Protein AF-A0A3D3UPP5-F1 (afdb_monomer)

Nearest PDB structures (foldseek):
  7tlf-assembly2_E  TM=2.888E-01  e=1.8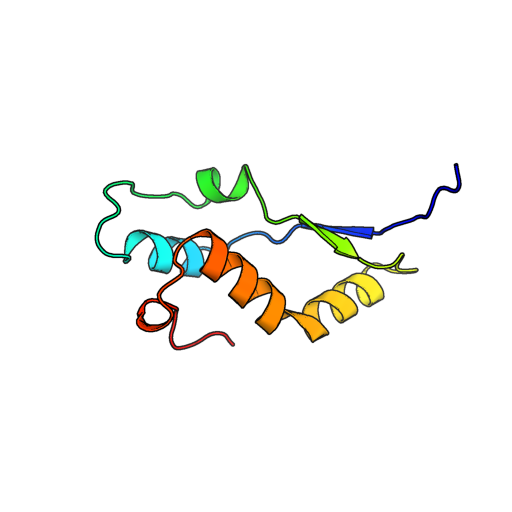68E+00  Proteomonas sulcata
  7t8s-assembly4_N  TM=2.750E-01  e=2.793E+00  Cryptomonas pyrenoidifera
  7tja-assembly1_R  TM=2.839E-01  e=4.177E+00  Proteomonas sulcata

Mean predicted aligned error: 3.86 Å

Radius of gyration: 15.11 Å; Cα contacts (8 Å, |Δi|>4): 65; chains: 1; bounding box: 39×28×41 Å

Foldseek 3Di:
DDDADWDKDWDQDDPVVLVLLVPDPPDPDNDDSVNSRVDTDIDTHHDDPDPVRVVVVCVVCVVVSVVVVVCVRPVPCVSDDPDRD

Secondary structure (DSSP, 8-state):
-----EEEEE----HHHHHHHTTSTT------HHHHTTS--EEEEEP-SSHHHHHHHHHTTHHHHHHHHHHHH---GGGS-S---

Solvent-accessible surface area (backbone atoms only — not comparable to full-atom values): 5550 Å² total; per-residue (Å²): 138,88,86,78,79,60,34,81,47,73,51,74,80,52,67,73,54,41,57,52,59,61,64,47,83,97,59,94,63,83,71,47,69,67,66,56,56,74,70,51,60,68,44,80,42,74,63,49,98,41,71,65,55,45,49,51,58,45,63,79,38,44,66,62,54,49,52,53,55,48,47,75,77,48,78,61,67,89,76,50,74,90,76,89,128

Structure (mmCIF, N/CA/C/O backbone):
data_AF-A0A3D3UPP5-F1
#
_entry.id   AF-A0A3D3UPP5-F1
#
loop_
_atom_site.group_PDB
_atom_site.id
_atom_site.type_symbol
_atom_site.label_atom_id
_atom_site.label_alt_id
_atom_site.label_comp_id
_atom_site.label_asym_id
_atom_site.label_entity_id
_atom_site.label_seq_id
_atom_site.pdbx_PDB_ins_code
_atom_site.Cartn_x
_atom_site.Cartn_y
_atom_site.Cartn_z
_atom_site.occupancy
_atom_site.B_iso_or_equiv
_atom_site.auth_seq_id
_atom_site.auth_comp_id
_atom_site.auth_asym_id
_atom_site.auth_atom_id
_atom_site.pdbx_PDB_model_num
ATOM 1 N N . MET A 1 1 ? -26.089 16.232 9.326 1.00 71.75 1 MET A N 1
ATOM 2 C CA . MET A 1 1 ? -24.864 15.537 8.878 1.00 71.75 1 MET A CA 1
ATOM 3 C C . MET A 1 1 ? -24.212 14.936 10.114 1.00 71.75 1 MET A C 1
ATOM 5 O O . MET A 1 1 ? -23.987 15.688 11.052 1.00 71.75 1 MET A O 1
ATOM 9 N N . GLN A 1 2 ? -24.022 13.616 10.176 1.00 85.56 2 GLN A N 1
ATOM 10 C CA . GLN A 1 2 ? -23.315 12.966 11.289 1.00 85.56 2 GLN A CA 1
ATOM 11 C C . GLN A 1 2 ? -21.836 12.838 10.919 1.00 85.56 2 GLN A C 1
ATOM 13 O O . GLN A 1 2 ? -21.520 12.326 9.847 1.00 85.56 2 GLN A O 1
ATOM 18 N N . SER A 1 3 ? -20.945 13.343 11.771 1.00 90.12 3 SER A N 1
ATOM 19 C CA . SER A 1 3 ? -19.502 13.142 11.643 1.00 90.12 3 SER A CA 1
ATOM 20 C C . SER A 1 3 ? -19.094 11.846 12.336 1.00 90.12 3 SER A C 1
ATOM 22 O O . SER A 1 3 ? -19.720 11.419 13.306 1.00 90.12 3 SER A O 1
ATOM 24 N N . ILE A 1 4 ? -18.029 11.222 11.840 1.00 93.38 4 ILE A N 1
ATOM 25 C CA . ILE A 1 4 ? -17.414 10.071 12.490 1.00 93.38 4 ILE A CA 1
ATOM 26 C C . ILE A 1 4 ? -15.898 10.237 12.489 1.00 93.38 4 ILE A C 1
ATOM 28 O O . ILE A 1 4 ? -15.314 10.628 11.4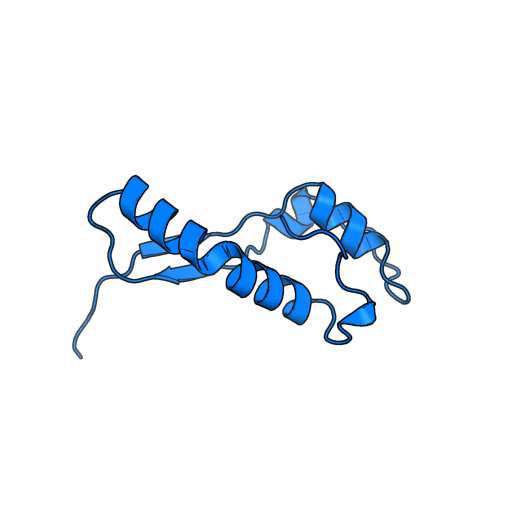77 1.00 93.38 4 ILE A O 1
ATOM 32 N N . ASN A 1 5 ? -15.268 9.935 13.619 1.00 94.00 5 ASN A N 1
ATOM 33 C CA . ASN A 1 5 ? -13.820 9.979 13.738 1.00 94.00 5 ASN A CA 1
ATOM 34 C C . ASN A 1 5 ? -13.180 8.795 13.000 1.00 94.00 5 ASN A C 1
ATOM 36 O O . ASN A 1 5 ? -13.728 7.686 12.924 1.00 94.00 5 ASN A O 1
ATOM 40 N N . ARG A 1 6 ? -12.008 9.046 12.418 1.00 96.31 6 ARG A N 1
ATOM 41 C CA . ARG A 1 6 ? -11.187 8.065 11.704 1.00 96.31 6 ARG A CA 1
ATOM 42 C C . ARG A 1 6 ? -9.726 8.323 12.014 1.00 96.31 6 ARG A C 1
ATOM 44 O O . ARG A 1 6 ? -9.320 9.469 12.188 1.00 96.31 6 ARG A O 1
ATOM 51 N N . THR A 1 7 ? -8.935 7.262 12.017 1.00 96.44 7 THR A N 1
ATOM 52 C CA . THR A 1 7 ? -7.480 7.383 12.061 1.00 96.44 7 THR A CA 1
ATOM 53 C C . THR A 1 7 ? -6.951 7.371 10.629 1.00 96.44 7 THR A C 1
ATOM 55 O O . THR A 1 7 ? -7.327 6.512 9.833 1.00 96.44 7 THR A O 1
ATOM 58 N N . ALA A 1 8 ? -6.092 8.330 10.284 1.00 95.31 8 ALA A N 1
ATOM 59 C CA . ALA A 1 8 ? -5.396 8.341 9.001 1.00 95.31 8 ALA A CA 1
ATOM 60 C C . ALA A 1 8 ? -4.119 7.494 9.096 1.00 95.31 8 ALA A C 1
ATOM 62 O O . ALA A 1 8 ? -3.264 7.737 9.951 1.00 95.31 8 ALA A O 1
ATOM 63 N N . ALA A 1 9 ? -3.990 6.505 8.217 1.00 95.62 9 ALA A N 1
ATOM 64 C CA . ALA A 1 9 ? -2.804 5.676 8.076 1.00 95.62 9 ALA A CA 1
ATOM 65 C C . ALA A 1 9 ? -2.112 6.005 6.753 1.00 95.62 9 ALA A C 1
ATOM 67 O O . ALA A 1 9 ? -2.691 5.808 5.689 1.00 95.62 9 ALA A O 1
ATOM 68 N N . ILE A 1 10 ? -0.879 6.501 6.842 1.00 95.25 10 ILE A N 1
ATOM 69 C CA . ILE A 1 10 ? -0.060 6.885 5.689 1.00 95.25 10 ILE A CA 1
ATOM 70 C C . ILE A 1 10 ? 0.964 5.780 5.445 1.00 95.25 10 ILE A C 1
ATOM 72 O O . ILE A 1 10 ? 1.798 5.505 6.317 1.00 95.25 10 ILE A O 1
ATOM 76 N N . ILE A 1 11 ? 0.899 5.159 4.274 1.00 95.00 11 ILE A N 1
ATOM 77 C CA . ILE A 1 11 ? 1.800 4.091 3.854 1.00 95.00 11 ILE A CA 1
ATOM 78 C C . ILE A 1 11 ? 2.956 4.725 3.097 1.00 95.00 11 ILE A C 1
ATOM 80 O O . ILE A 1 11 ? 2.757 5.321 2.050 1.00 95.00 11 ILE A O 1
ATOM 84 N N . ARG A 1 12 ? 4.164 4.624 3.655 1.00 94.44 12 ARG A N 1
ATOM 85 C CA . ARG A 1 12 ? 5.363 5.179 3.022 1.00 94.44 12 ARG A CA 1
ATOM 86 C C . ARG A 1 12 ? 6.117 4.093 2.267 1.00 94.44 12 ARG A C 1
ATOM 88 O O . ARG A 1 12 ? 6.399 3.054 2.883 1.00 94.44 12 ARG A O 1
ATOM 95 N N . PRO A 1 13 ? 6.488 4.327 0.999 1.00 94.31 13 PRO A N 1
ATOM 96 C CA . PRO A 1 13 ? 7.321 3.396 0.267 1.00 94.31 13 PRO A CA 1
ATOM 97 C C . PRO A 1 13 ? 8.699 3.297 0.926 1.00 94.31 13 PRO A C 1
ATOM 99 O O . PRO A 1 13 ? 9.148 4.164 1.680 1.00 94.31 13 PRO A O 1
ATOM 102 N N . ARG A 1 14 ? 9.382 2.190 0.653 1.00 94.31 14 ARG A N 1
ATOM 103 C CA . ARG A 1 14 ? 10.786 1.986 1.017 1.00 94.31 14 ARG A CA 1
ATOM 104 C C . ARG A 1 14 ? 11.583 1.703 -0.242 1.00 94.31 14 ARG A C 1
ATOM 106 O O . ARG A 1 14 ? 11.015 1.340 -1.265 1.00 94.31 14 ARG A O 1
ATOM 113 N N . GLN A 1 15 ? 12.904 1.783 -0.140 1.00 94.88 15 GLN A N 1
ATOM 114 C CA . GLN A 1 15 ? 13.801 1.599 -1.278 1.00 94.88 15 GLN A CA 1
ATOM 115 C C . GLN A 1 15 ? 13.532 0.343 -2.144 1.00 94.88 15 GLN A C 1
ATOM 117 O O . GLN A 1 15 ? 13.599 0.469 -3.364 1.00 94.88 15 GLN A O 1
ATOM 122 N N . PRO A 1 16 ? 13.164 -0.837 -1.594 1.00 94.12 16 PRO A N 1
ATOM 123 C CA . PRO A 1 16 ? 12.821 -1.997 -2.423 1.00 94.12 16 PRO A CA 1
ATOM 124 C C . PRO A 1 16 ? 11.641 -1.766 -3.374 1.00 94.12 16 PRO A C 1
ATOM 126 O O . PRO A 1 16 ? 11.620 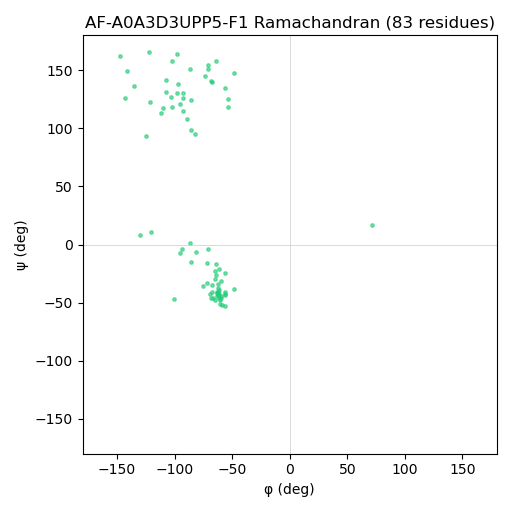-2.335 -4.459 1.00 94.12 16 PRO A O 1
ATOM 129 N N . PHE A 1 17 ? 10.680 -0.925 -2.985 1.00 93.88 17 PHE A N 1
ATOM 130 C CA . PHE A 1 17 ? 9.547 -0.565 -3.833 1.00 93.88 17 PHE A CA 1
ATOM 131 C C . PHE A 1 17 ? 9.991 0.291 -5.022 1.00 93.88 17 PHE A C 1
ATOM 133 O O . PHE A 1 17 ? 9.601 0.009 -6.145 1.00 93.88 17 PHE A O 1
ATOM 140 N N . VAL A 1 18 ? 10.882 1.261 -4.788 1.00 94.50 18 VAL A N 1
ATOM 141 C CA . VAL A 1 18 ? 11.478 2.095 -5.847 1.00 94.50 18 VAL A CA 1
ATOM 142 C C . VAL A 1 18 ? 12.241 1.230 -6.850 1.00 94.50 18 VAL A C 1
ATOM 144 O O . VAL A 1 18 ? 12.071 1.374 -8.053 1.00 94.50 18 VAL A O 1
ATOM 147 N N . TYR A 1 19 ? 13.055 0.288 -6.361 1.00 94.38 19 TYR A N 1
ATOM 148 C CA . TYR A 1 19 ? 13.796 -0.623 -7.238 1.00 94.38 19 TYR A CA 1
ATOM 149 C C . TYR A 1 19 ? 12.884 -1.503 -8.084 1.00 94.38 19 TYR A C 1
ATO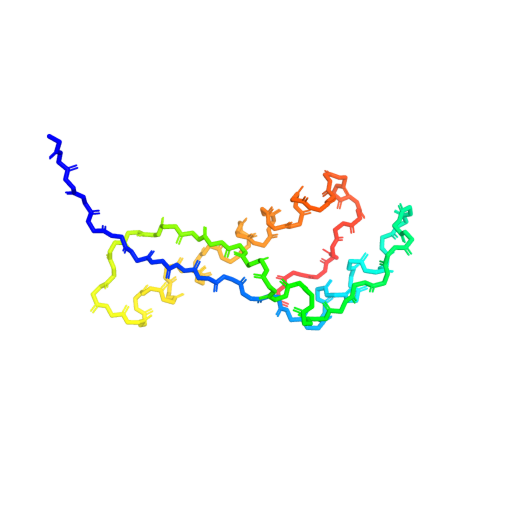M 151 O O . TYR A 1 19 ? 13.209 -1.788 -9.231 1.00 94.38 19 TYR A O 1
ATOM 159 N N . TRP A 1 20 ? 11.766 -1.950 -7.515 1.00 93.81 20 TRP A N 1
ATOM 160 C CA . TRP A 1 20 ? 10.770 -2.690 -8.272 1.00 93.81 20 TRP A CA 1
ATOM 161 C C . TRP A 1 20 ? 10.101 -1.805 -9.328 1.00 93.81 20 TRP A C 1
ATOM 163 O O . TRP A 1 20 ? 10.005 -2.228 -10.478 1.00 93.81 20 TRP A O 1
ATOM 173 N N . LEU A 1 21 ? 9.697 -0.586 -8.969 1.00 93.94 21 LEU A N 1
ATOM 174 C CA . LEU A 1 21 ? 9.012 0.327 -9.879 1.00 93.94 21 LEU A CA 1
ATOM 175 C C . LEU A 1 21 ? 9.887 0.660 -11.098 1.00 93.94 21 LEU A C 1
ATOM 177 O O . LEU A 1 21 ? 9.466 0.433 -12.225 1.00 93.94 21 LEU A O 1
ATOM 181 N N . ASN A 1 22 ? 11.155 1.019 -10.872 1.00 93.81 22 ASN A N 1
ATOM 182 C CA . ASN A 1 22 ? 12.125 1.306 -11.942 1.00 93.81 22 ASN A CA 1
ATOM 183 C C . ASN A 1 22 ? 12.570 0.051 -12.724 1.00 93.81 22 ASN A C 1
ATOM 185 O O . ASN A 1 22 ? 13.370 0.146 -13.650 1.00 93.81 22 ASN A O 1
ATOM 189 N N . SER A 1 23 ? 12.124 -1.147 -12.329 1.00 92.62 23 SER A N 1
ATOM 190 C CA . SER A 1 23 ? 12.367 -2.390 -13.077 1.00 92.62 23 SER A CA 1
ATOM 191 C C . SER A 1 23 ? 11.220 -2.767 -14.016 1.00 92.62 23 SER A C 1
ATOM 193 O O . SER A 1 23 ? 11.346 -3.741 -14.765 1.00 92.62 23 SER A O 1
ATOM 195 N N . LEU A 1 24 ? 10.095 -2.042 -13.959 1.00 92.31 24 LEU A N 1
ATOM 196 C CA . LEU A 1 24 ? 8.964 -2.275 -14.847 1.00 92.31 24 LEU A CA 1
ATOM 197 C C . LEU A 1 24 ? 9.342 -1.908 -16.292 1.00 92.31 24 LEU A C 1
ATOM 199 O O . LEU A 1 24 ? 10.039 -0.924 -16.524 1.00 92.31 24 LEU A O 1
ATOM 203 N N . PRO A 1 25 ? 8.911 -2.703 -17.283 1.00 82.81 25 PRO A N 1
ATOM 204 C CA . PRO A 1 25 ? 9.080 -2.352 -18.685 1.00 82.81 25 PRO A CA 1
ATOM 205 C C . PRO A 1 25 ? 8.149 -1.185 -19.028 1.00 82.81 25 PRO A C 1
ATOM 207 O O . PRO A 1 25 ? 7.055 -1.084 -18.475 1.00 82.81 25 PRO A O 1
ATOM 210 N N . ASP A 1 26 ? 8.547 -0.372 -19.998 1.00 73.69 26 ASP A N 1
ATOM 211 C CA . ASP A 1 26 ? 7.740 0.724 -20.551 1.00 73.69 26 ASP A CA 1
ATOM 212 C C . ASP A 1 26 ? 7.550 1.941 -19.625 1.00 73.69 26 ASP A C 1
ATOM 214 O O . ASP A 1 26 ? 6.694 2.784 -19.904 1.00 73.69 26 ASP A O 1
ATOM 218 N N . ASP A 1 27 ? 8.371 2.072 -18.579 1.00 78.81 27 ASP A N 1
ATOM 219 C CA . ASP A 1 27 ? 8.511 3.320 -17.830 1.00 78.81 27 ASP A CA 1
ATOM 220 C C . ASP A 1 27 ? 9.905 3.923 -18.043 1.00 78.81 27 ASP A C 1
ATOM 222 O O . ASP A 1 27 ? 10.918 3.346 -17.648 1.00 78.81 27 ASP A O 1
ATOM 226 N N . ASP A 1 28 ? 9.951 5.078 -18.709 1.00 80.44 28 ASP A N 1
ATOM 227 C CA . ASP A 1 28 ? 11.190 5.824 -18.964 1.00 80.44 28 ASP A CA 1
ATOM 228 C C . ASP A 1 28 ? 11.548 6.766 -17.794 1.00 80.44 28 ASP A C 1
ATOM 230 O O . ASP A 1 28 ? 12.529 7.513 -17.876 1.00 80.44 28 ASP A O 1
ATOM 234 N N . HIS A 1 29 ? 10.755 6.776 -16.713 1.00 89.88 29 HIS A N 1
ATOM 235 C CA . HIS A 1 29 ? 11.001 7.605 -15.537 1.00 89.88 29 HIS A CA 1
ATOM 236 C C . HIS A 1 29 ? 11.758 6.841 -14.443 1.00 89.88 29 HIS A C 1
ATOM 238 O O . HIS A 1 29 ? 11.282 5.855 -13.883 1.00 89.88 29 HIS A O 1
ATOM 244 N N . ASP A 1 30 ? 12.926 7.359 -14.066 1.00 92.38 30 ASP A N 1
ATOM 245 C CA . ASP A 1 30 ? 13.681 6.873 -12.911 1.00 92.38 30 ASP A CA 1
ATOM 246 C C . ASP A 1 30 ? 13.135 7.494 -11.616 1.00 92.38 30 ASP A C 1
ATOM 248 O O . ASP A 1 30 ? 13.543 8.585 -11.211 1.00 92.38 30 ASP A O 1
ATOM 252 N N . TYR A 1 31 ? 12.238 6.786 -10.925 1.00 94.44 31 TYR A N 1
ATOM 253 C CA . TYR A 1 31 ? 11.685 7.270 -9.661 1.00 94.44 31 TYR A CA 1
ATOM 254 C C . TYR A 1 31 ? 12.732 7.296 -8.551 1.00 94.44 31 TYR A C 1
ATOM 256 O O . TYR A 1 31 ? 13.520 6.360 -8.365 1.00 94.44 31 TYR A O 1
ATOM 264 N N . THR A 1 32 ? 12.675 8.342 -7.731 1.00 96.12 32 THR A N 1
ATOM 265 C CA . THR A 1 32 ? 13.405 8.415 -6.461 1.00 96.12 32 THR A CA 1
ATOM 266 C C . THR A 1 32 ? 12.492 8.136 -5.267 1.00 96.12 32 THR A C 1
ATOM 268 O O . THR A 1 32 ? 11.275 8.315 -5.312 1.00 96.12 32 THR A O 1
ATOM 271 N N . LEU A 1 33 ? 13.081 7.725 -4.138 1.00 96.00 33 LEU A N 1
ATOM 272 C CA . LEU A 1 33 ? 12.318 7.545 -2.898 1.00 96.00 33 LEU A CA 1
ATOM 273 C C . LEU A 1 33 ? 11.690 8.860 -2.413 1.00 96.00 33 LEU A C 1
ATOM 275 O O . LEU A 1 33 ? 10.613 8.836 -1.821 1.00 96.00 33 LEU A O 1
ATOM 279 N N . GLU A 1 34 ? 12.368 9.987 -2.637 1.00 95.88 34 GLU A N 1
ATOM 280 C CA . GLU A 1 34 ? 11.871 11.311 -2.264 1.00 95.88 34 GLU A CA 1
ATOM 281 C C . GLU A 1 34 ? 10.617 11.663 -3.066 1.00 95.88 34 GLU A C 1
ATOM 283 O O . GLU A 1 34 ? 9.603 12.000 -2.458 1.00 95.88 34 GLU A O 1
ATOM 288 N N . GLU A 1 35 ? 10.650 11.475 -4.389 1.00 95.00 35 GLU A N 1
ATOM 289 C CA . GLU A 1 35 ? 9.496 11.674 -5.274 1.00 95.00 35 GLU A CA 1
ATOM 290 C C . GLU A 1 35 ? 8.296 10.830 -4.841 1.00 95.00 35 GLU A C 1
ATOM 292 O O . GLU A 1 35 ? 7.229 11.384 -4.574 1.00 95.00 35 GLU A O 1
ATOM 297 N N . LEU A 1 36 ? 8.468 9.513 -4.673 1.00 93.38 36 LEU A N 1
ATOM 298 C CA . LEU A 1 36 ? 7.369 8.632 -4.255 1.00 93.38 36 LEU A CA 1
ATOM 299 C C . LEU A 1 36 ? 6.860 8.935 -2.838 1.00 93.38 36 LEU A C 1
ATOM 301 O O . LEU A 1 36 ? 5.731 8.605 -2.494 1.00 93.38 36 LEU A O 1
ATOM 305 N N . SER A 1 37 ? 7.677 9.566 -1.992 1.00 92.44 37 SER A N 1
ATOM 306 C CA . SER A 1 37 ? 7.264 9.954 -0.641 1.00 92.44 37 SER A CA 1
ATOM 307 C C . SER A 1 37 ? 6.454 11.253 -0.606 1.00 92.44 37 SER A C 1
ATOM 309 O O . SER A 1 37 ? 5.960 11.606 0.469 1.00 92.44 37 SER A O 1
ATOM 311 N N . THR A 1 38 ? 6.314 11.972 -1.726 1.00 93.56 38 THR A N 1
ATOM 312 C CA . THR A 1 38 ? 5.504 13.202 -1.794 1.00 93.56 38 THR A CA 1
ATOM 313 C C . THR A 1 38 ? 4.004 12.917 -1.813 1.00 93.56 38 THR A C 1
ATOM 315 O O . THR A 1 38 ? 3.250 13.644 -1.164 1.00 93.56 38 THR A O 1
ATOM 318 N N . ASP A 1 39 ? 3.585 11.828 -2.460 1.00 90.88 39 ASP A N 1
ATOM 319 C CA . ASP A 1 39 ? 2.191 11.392 -2.545 1.00 90.88 39 ASP A CA 1
ATOM 320 C C . ASP A 1 39 ? 2.061 9.948 -2.053 1.00 90.88 39 ASP A C 1
ATOM 322 O O . ASP A 1 39 ? 2.300 8.983 -2.772 1.00 90.88 39 ASP A O 1
ATOM 326 N N . ASN A 1 40 ? 1.748 9.809 -0.765 1.00 93.31 40 ASN A N 1
ATOM 327 C CA . ASN A 1 4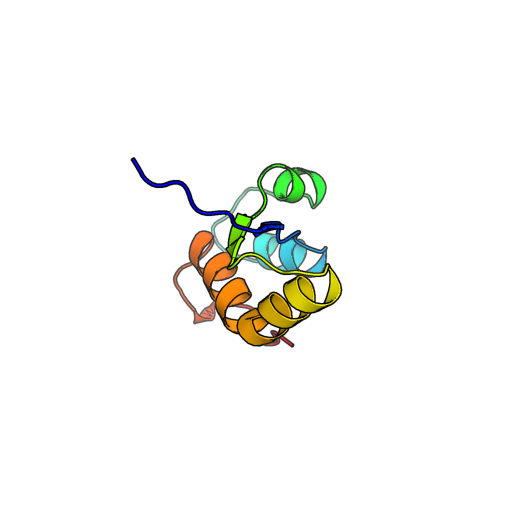0 ? 1.672 8.507 -0.117 1.00 93.31 40 ASN A CA 1
ATOM 328 C C . ASN A 1 40 ? 0.233 8.007 -0.070 1.00 93.31 40 ASN A C 1
ATOM 330 O O . ASN A 1 40 ? -0.676 8.720 0.378 1.00 93.31 40 ASN A O 1
ATOM 334 N N . LEU A 1 41 ? 0.067 6.717 -0.347 1.00 93.25 41 LEU A N 1
ATOM 335 C CA . LEU A 1 41 ? -1.189 6.016 -0.143 1.00 93.25 41 LEU A CA 1
ATOM 336 C C . LEU A 1 41 ? -1.686 6.195 1.298 1.00 93.25 41 LEU A C 1
ATOM 338 O O . LEU A 1 41 ? -1.034 5.812 2.276 1.00 93.25 41 LEU A O 1
ATOM 342 N N . THR A 1 42 ? -2.863 6.808 1.423 1.00 94.88 42 THR A N 1
ATOM 343 C CA . THR A 1 42 ? -3.460 7.174 2.708 1.00 94.88 42 THR A CA 1
ATOM 344 C C . THR A 1 42 ? -4.822 6.514 2.876 1.00 94.88 42 THR A C 1
ATOM 346 O O . THR A 1 42 ? -5.739 6.737 2.089 1.00 94.88 42 THR A O 1
ATOM 349 N N . PHE A 1 43 ? -4.982 5.744 3.953 1.00 94.19 43 PHE A N 1
ATOM 350 C CA . PHE A 1 43 ? -6.243 5.103 4.318 1.00 94.19 43 PHE A CA 1
ATOM 351 C C . PHE A 1 43 ? -6.892 5.768 5.521 1.00 94.19 43 PHE A C 1
ATOM 353 O O . PHE A 1 43 ? -6.230 6.083 6.511 1.00 94.19 43 PHE A O 1
ATOM 360 N N . LEU A 1 44 ? -8.219 5.878 5.479 1.00 95.44 44 LEU A N 1
ATOM 361 C CA . LEU A 1 44 ? -9.025 6.125 6.667 1.00 95.44 44 LEU A CA 1
ATOM 362 C C . LEU A 1 44 ? -9.414 4.783 7.282 1.00 95.44 44 LEU A C 1
ATOM 364 O O . LEU A 1 44 ? -10.252 4.057 6.747 1.00 95.44 44 LEU A O 1
ATOM 368 N N . ILE A 1 45 ? -8.807 4.459 8.417 1.00 95.38 45 ILE A N 1
ATOM 369 C CA . ILE A 1 45 ? -9.130 3.261 9.193 1.00 95.38 45 ILE A CA 1
ATOM 370 C C . ILE A 1 45 ? -10.093 3.622 10.336 1.00 95.38 45 ILE A C 1
ATOM 372 O O . ILE A 1 45 ? -10.255 4.811 10.650 1.00 95.38 45 ILE A O 1
ATOM 376 N N . PRO A 1 46 ? -10.768 2.632 10.956 1.00 95.69 46 PRO A N 1
ATOM 377 C CA . PRO A 1 46 ? -11.544 2.874 12.167 1.00 95.69 46 PRO A CA 1
ATOM 378 C C . PRO A 1 46 ? -10.729 3.657 13.196 1.00 95.69 46 PRO A C 1
ATOM 380 O O . PRO A 1 46 ? -9.507 3.522 13.252 1.00 95.69 46 PRO A O 1
ATOM 383 N N . GLU A 1 47 ? -11.413 4.488 13.978 1.00 95.94 47 GLU A N 1
ATOM 384 C CA . GLU A 1 47 ? -10.783 5.188 15.094 1.00 95.94 47 GLU A CA 1
ATOM 385 C C . GLU A 1 47 ? -10.083 4.168 15.997 1.00 95.94 47 GLU A C 1
ATOM 387 O O . GLU A 1 47 ? -10.676 3.166 16.401 1.00 95.94 47 GLU A O 1
ATOM 392 N N . ALA A 1 48 ? -8.793 4.390 16.224 1.00 93.81 48 ALA A N 1
ATOM 393 C CA . ALA A 1 48 ? -7.974 3.561 17.085 1.00 93.81 48 ALA A CA 1
ATOM 394 C C . ALA A 1 48 ? -7.668 4.315 18.379 1.00 93.81 48 ALA A C 1
ATOM 396 O O . ALA A 1 48 ? -7.188 5.447 18.339 1.00 93.81 48 ALA A O 1
ATOM 397 N N . ASP A 1 49 ? -7.870 3.649 19.513 1.00 91.81 49 ASP A N 1
ATOM 398 C CA . ASP A 1 49 ? -7.619 4.222 20.842 1.00 91.81 49 ASP A CA 1
ATOM 399 C C . ASP A 1 49 ? -6.119 4.387 21.152 1.00 91.81 49 ASP A C 1
ATOM 401 O O . ASP A 1 49 ? -5.737 5.102 22.078 1.00 91.81 49 ASP A O 1
ATOM 405 N N . SER A 1 50 ? -5.246 3.723 20.385 1.00 95.44 50 SER A N 1
ATOM 406 C CA . SER A 1 50 ? -3.791 3.797 20.533 1.00 95.44 50 SER A CA 1
ATOM 407 C C . SER A 1 50 ? -3.057 3.665 19.201 1.00 95.44 50 SER A C 1
ATOM 409 O O . SER A 1 50 ? -3.584 3.159 18.201 1.00 95.44 50 SER A O 1
ATOM 411 N N . ARG A 1 51 ? -1.787 4.090 19.191 1.00 93.19 51 ARG A N 1
ATOM 412 C CA . ARG A 1 51 ? -0.909 3.919 18.029 1.00 93.19 51 ARG A CA 1
ATOM 413 C C . ARG A 1 51 ? -0.693 2.440 17.725 1.00 93.19 51 ARG A C 1
ATOM 415 O O . ARG A 1 51 ? -0.704 2.058 16.560 1.00 93.19 51 ARG A O 1
ATOM 422 N N . GLU A 1 52 ? -0.520 1.618 18.749 1.00 95.62 52 GLU A N 1
ATOM 423 C CA . GLU A 1 52 ? -0.301 0.179 18.634 1.00 95.62 52 GLU A CA 1
ATOM 424 C C . GLU A 1 52 ? -1.518 -0.502 18.005 1.00 95.62 52 GLU A C 1
ATOM 426 O O . GLU A 1 52 ? -1.359 -1.269 17.058 1.00 95.62 52 GLU A O 1
ATOM 431 N N . GLY A 1 53 ? -2.733 -0.145 18.438 1.00 96.38 53 GLY A N 1
ATOM 432 C CA . GLY A 1 53 ? -3.971 -0.663 17.855 1.00 96.38 53 GLY A CA 1
ATOM 433 C C . GLY A 1 53 ? -4.129 -0.288 16.379 1.00 96.38 53 GLY A C 1
ATOM 434 O O . GLY A 1 53 ? -4.478 -1.138 15.555 1.00 96.38 53 GLY A O 1
ATOM 435 N N . ALA A 1 54 ? -3.795 0.957 16.017 1.00 95.50 54 ALA A N 1
ATOM 436 C CA . ALA A 1 54 ? -3.767 1.394 14.620 1.00 95.50 54 ALA A CA 1
ATOM 437 C C . ALA A 1 54 ? -2.744 0.594 13.794 1.00 95.50 54 ALA A C 1
ATOM 439 O O . ALA A 1 54 ? -3.054 0.116 12.701 1.00 95.50 54 ALA A O 1
ATOM 440 N N . MET A 1 55 ? -1.533 0.404 14.327 1.00 95.38 55 MET A N 1
ATOM 441 C CA . MET A 1 55 ? -0.477 -0.361 13.661 1.00 95.38 55 MET A CA 1
ATOM 442 C C . MET A 1 55 ? -0.869 -1.825 13.475 1.00 95.38 55 MET A C 1
ATOM 444 O O . MET A 1 55 ? -0.649 -2.379 12.400 1.00 95.38 55 MET A O 1
ATOM 448 N N . ASP A 1 56 ? -1.490 -2.451 14.469 1.00 96.19 56 ASP A N 1
ATOM 449 C CA . ASP A 1 56 ? -1.950 -3.836 14.376 1.00 96.19 56 ASP A CA 1
ATOM 450 C C . ASP A 1 56 ? -3.090 -4.000 13.369 1.00 96.19 56 ASP A C 1
ATOM 452 O O . ASP A 1 56 ? -3.137 -5.000 12.647 1.00 96.19 56 ASP A O 1
ATOM 456 N N . TYR A 1 57 ? -3.980 -3.009 13.253 1.00 95.88 57 TYR A N 1
ATOM 457 C CA . TYR A 1 57 ? -5.006 -2.992 12.212 1.00 95.88 57 TYR A CA 1
ATOM 458 C C . TYR A 1 57 ? -4.389 -3.006 10.806 1.00 95.88 57 TYR A C 1
ATOM 460 O O . TYR A 1 57 ? -4.851 -3.770 9.952 1.00 95.88 57 TYR A O 1
ATOM 468 N N . ILE A 1 58 ? -3.348 -2.194 10.583 1.00 95.94 58 ILE A N 1
ATOM 469 C CA . ILE A 1 58 ? -2.611 -2.128 9.313 1.00 95.94 58 ILE A CA 1
ATOM 470 C C . ILE A 1 58 ? -1.819 -3.412 9.070 1.00 95.94 58 ILE A C 1
ATOM 472 O O . ILE A 1 58 ? -1.930 -3.992 7.994 1.00 95.94 58 ILE A O 1
ATOM 476 N N . ARG A 1 59 ? -1.093 -3.927 10.070 1.00 94.19 59 ARG A N 1
ATOM 477 C CA . ARG A 1 59 ? -0.331 -5.185 9.960 1.00 94.19 59 ARG A CA 1
ATOM 478 C C . ARG A 1 59 ? -1.214 -6.357 9.555 1.00 94.19 59 ARG A C 1
ATOM 480 O O . ARG A 1 59 ? -0.833 -7.132 8.688 1.00 94.19 59 ARG A O 1
ATOM 487 N N . LYS A 1 60 ? -2.426 -6.466 10.102 1.00 95.88 60 LYS A N 1
ATOM 488 C CA . LYS A 1 60 ? -3.383 -7.518 9.709 1.00 95.88 60 LYS A CA 1
ATOM 489 C C . LYS A 1 60 ? -3.842 -7.418 8.247 1.00 95.88 60 LYS A C 1
ATOM 491 O O . LYS A 1 60 ? -4.394 -8.382 7.734 1.00 95.88 60 LYS A O 1
ATOM 496 N N . LYS A 1 61 ? -3.643 -6.270 7.591 1.00 95.06 61 LYS A N 1
ATOM 497 C CA . LYS A 1 61 ? -4.067 -5.983 6.210 1.00 95.06 61 LYS A CA 1
ATOM 498 C C . LYS A 1 61 ? -2.905 -5.634 5.278 1.00 95.06 61 LYS A C 1
ATOM 500 O O . LYS A 1 61 ? -3.162 -5.185 4.168 1.00 95.06 61 LYS A O 1
ATOM 505 N N . HIS A 1 62 ? -1.656 -5.828 5.706 1.00 93.00 62 HIS A N 1
ATOM 506 C CA . HIS A 1 62 ? -0.485 -5.379 4.948 1.00 93.00 62 HIS A CA 1
ATOM 507 C C . HIS A 1 62 ? -0.457 -5.940 3.522 1.00 93.00 62 HIS A C 1
ATOM 509 O O . HIS A 1 62 ? -0.230 -5.169 2.602 1.00 93.00 62 HIS A O 1
ATOM 51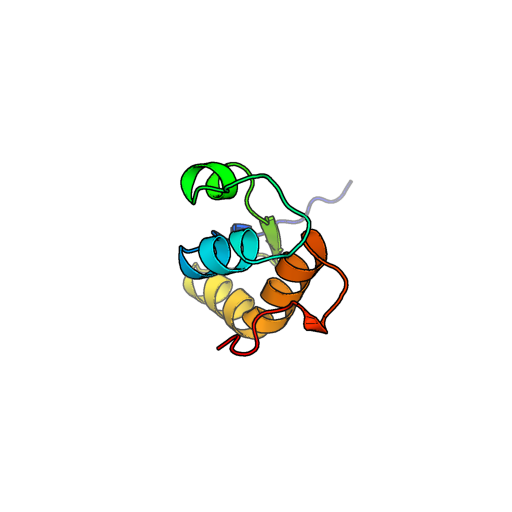5 N N . ASN A 1 63 ? -0.787 -7.223 3.333 1.00 93.06 63 ASN A N 1
ATOM 516 C CA . ASN A 1 63 ? -0.864 -7.840 2.005 1.00 93.06 63 ASN A CA 1
ATOM 517 C C . ASN A 1 63 ? -1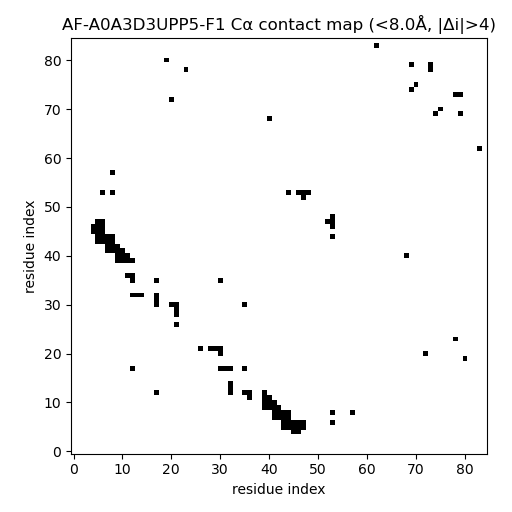.867 -7.127 1.094 1.00 93.06 63 ASN A C 1
ATOM 519 O O . ASN A 1 63 ? -1.499 -6.691 0.014 1.00 93.06 63 ASN A O 1
ATOM 523 N N . LEU A 1 64 ? -3.105 -6.932 1.561 1.00 93.25 64 LEU A N 1
ATOM 524 C CA . LEU A 1 64 ? -4.145 -6.253 0.781 1.00 93.25 64 LEU A CA 1
ATOM 525 C C . LEU A 1 64 ? -3.758 -4.805 0.449 1.00 93.25 64 LEU A C 1
ATOM 527 O O . LEU A 1 64 ? -3.962 -4.345 -0.667 1.00 93.25 64 LEU A O 1
ATOM 531 N N . ILE A 1 65 ? -3.196 -4.089 1.425 1.00 94.44 65 ILE A N 1
ATOM 532 C CA . ILE A 1 65 ? -2.727 -2.711 1.242 1.00 94.44 65 ILE A CA 1
ATOM 533 C C . ILE A 1 65 ? -1.607 -2.661 0.202 1.00 94.44 65 ILE A C 1
ATOM 535 O O . ILE A 1 65 ? -1.606 -1.781 -0.653 1.00 94.44 65 ILE A O 1
ATOM 539 N N . PHE A 1 66 ? -0.666 -3.602 0.271 1.00 94.19 66 PHE A N 1
ATOM 540 C CA . PHE A 1 66 ? 0.447 -3.667 -0.660 1.00 94.19 66 PHE A CA 1
ATOM 541 C C . PHE A 1 66 ? -0.020 -4.024 -2.072 1.00 94.19 66 PHE A C 1
ATOM 543 O O . PHE A 1 66 ? 0.415 -3.395 -3.024 1.00 94.19 66 PHE A O 1
ATOM 550 N N . GLU A 1 67 ? -0.960 -4.956 -2.220 1.00 94.12 67 GLU A N 1
ATOM 551 C CA . GLU A 1 67 ? -1.568 -5.275 -3.517 1.00 94.12 67 GLU A CA 1
ATOM 552 C C . GLU A 1 67 ? -2.312 -4.080 -4.124 1.00 94.12 67 GLU A C 1
ATOM 554 O O . GLU A 1 67 ? -2.208 -3.848 -5.325 1.00 94.12 67 GLU A O 1
ATOM 559 N N . TRP A 1 68 ? -3.021 -3.286 -3.314 1.00 93.81 68 TRP A N 1
ATOM 560 C CA . TRP A 1 68 ? -3.652 -2.051 -3.787 1.00 93.81 68 TRP A CA 1
ATOM 561 C C . TRP A 1 68 ? -2.641 -1.020 -4.277 1.00 93.81 68 TRP A C 1
ATOM 563 O O . TRP A 1 68 ? -2.873 -0.405 -5.314 1.00 93.81 68 TRP A O 1
ATOM 573 N N . GLU A 1 69 ? -1.523 -0.866 -3.568 1.00 94.25 69 GLU A N 1
ATOM 574 C CA . GLU A 1 69 ? -0.429 -0.008 -4.019 1.00 94.25 69 GLU A CA 1
ATOM 575 C C . GLU A 1 69 ? 0.123 -0.502 -5.363 1.00 94.25 69 GLU A C 1
ATOM 577 O O . GLU A 1 69 ? 0.155 0.256 -6.325 1.00 94.25 69 GLU A O 1
ATOM 582 N N . LEU A 1 70 ? 0.470 -1.791 -5.478 1.00 94.44 70 LEU A N 1
ATOM 583 C CA . LEU A 1 70 ? 0.983 -2.383 -6.722 1.00 94.44 70 LEU A CA 1
ATOM 584 C C . LEU A 1 70 ? 0.018 -2.190 -7.896 1.00 94.44 70 LEU A C 1
ATOM 586 O O . LEU A 1 70 ? 0.444 -1.835 -8.994 1.00 94.44 70 LEU A O 1
ATOM 590 N N . TRP A 1 71 ? -1.278 -2.395 -7.656 1.00 94.38 71 TRP A N 1
ATOM 591 C CA . TRP A 1 71 ? -2.321 -2.238 -8.665 1.00 94.38 71 TRP A CA 1
ATOM 592 C C . TRP A 1 71 ? -2.464 -0.792 -9.155 1.00 94.38 71 TRP A C 1
ATOM 594 O O . TRP A 1 71 ? -2.820 -0.582 -10.314 1.00 94.38 71 TRP A O 1
ATOM 604 N N . GLY A 1 72 ? -2.155 0.192 -8.304 1.00 91.94 72 GLY A N 1
ATOM 605 C CA . GLY A 1 72 ? -2.115 1.608 -8.675 1.00 91.94 72 GLY A CA 1
ATOM 606 C C . GLY A 1 72 ? -1.044 1.941 -9.718 1.00 91.94 72 GLY A C 1
ATOM 607 O O . GLY A 1 72 ? -1.235 2.874 -10.493 1.00 91.94 72 GLY A O 1
ATOM 608 N N . TRP A 1 73 ? 0.032 1.150 -9.780 1.00 92.31 73 TRP A N 1
ATOM 609 C CA . TRP A 1 73 ? 1.139 1.335 -10.724 1.00 92.31 73 TRP A CA 1
ATOM 610 C C . TRP A 1 73 ? 1.054 0.394 -11.929 1.00 92.31 73 TRP A C 1
ATOM 612 O O . TRP A 1 73 ? 1.187 0.827 -13.070 1.00 92.31 73 TRP A O 1
ATOM 622 N N . VAL A 1 74 ? 0.795 -0.900 -11.708 1.00 93.25 74 VAL A N 1
ATOM 623 C CA . VAL A 1 74 ? 0.686 -1.890 -12.787 1.00 93.25 74 VAL A CA 1
ATOM 624 C C . VAL A 1 74 ? -0.396 -2.921 -12.485 1.00 93.25 74 VAL A C 1
ATOM 626 O O . VAL A 1 74 ? -0.386 -3.600 -11.462 1.00 93.25 74 VAL A O 1
ATOM 629 N N . THR A 1 75 ? -1.333 -3.098 -13.414 1.00 93.19 75 THR A N 1
ATOM 630 C CA . THR A 1 75 ? -2.468 -4.025 -13.241 1.00 93.19 75 THR A CA 1
ATOM 631 C C . THR A 1 75 ? -2.144 -5.463 -13.644 1.00 93.19 75 THR A C 1
ATOM 633 O O . THR A 1 75 ? -2.874 -6.393 -13.307 1.00 93.19 75 THR A O 1
ATOM 636 N N 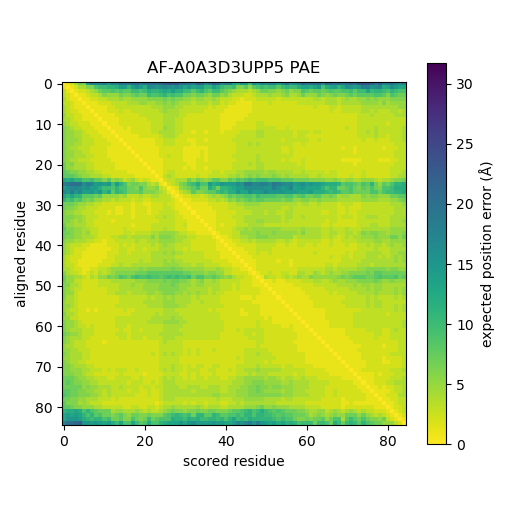. VAL A 1 76 ? -1.045 -5.673 -14.372 1.00 93.19 76 VAL A N 1
ATOM 637 C CA . VAL A 1 76 ? -0.631 -6.991 -14.856 1.00 93.19 76 VAL A CA 1
ATOM 638 C C . VAL A 1 76 ? 0.199 -7.699 -13.776 1.00 93.19 76 VAL A C 1
ATOM 640 O O . VAL A 1 76 ? 1.408 -7.500 -13.673 1.00 93.19 76 VAL A O 1
ATOM 643 N N . GLU A 1 77 ? -0.443 -8.586 -13.014 1.00 92.31 77 GLU A N 1
ATOM 644 C CA . GLU A 1 77 ? 0.121 -9.238 -11.815 1.00 92.31 77 GLU A CA 1
ATOM 645 C C . GLU A 1 77 ? 1.438 -10.000 -12.029 1.00 92.31 77 GLU A C 1
ATOM 647 O O . GLU A 1 77 ? 2.220 -10.160 -11.094 1.00 92.31 77 GLU A O 1
ATOM 652 N N . ARG A 1 78 ? 1.733 -10.458 -13.255 1.00 92.81 78 ARG A N 1
ATOM 653 C CA . ARG A 1 78 ? 3.007 -11.143 -13.558 1.00 92.81 78 ARG A CA 1
ATOM 654 C C . ARG A 1 78 ? 4.238 -10.257 -13.319 1.00 92.81 78 ARG A C 1
ATOM 656 O O . ARG A 1 78 ? 5.336 -10.787 -13.200 1.00 92.81 78 ARG A O 1
ATOM 663 N N . TRP A 1 79 ? 4.052 -8.935 -13.305 1.00 92.31 79 TRP A N 1
ATOM 664 C CA . TRP A 1 79 ? 5.105 -7.944 -13.067 1.00 92.31 79 TRP A CA 1
ATOM 665 C C . TRP A 1 79 ? 5.214 -7.532 -11.599 1.00 92.31 79 TRP A C 1
ATOM 667 O O . TRP A 1 79 ? 6.097 -6.757 -11.240 1.00 92.31 79 TRP A O 1
ATOM 677 N N . TRP A 1 80 ? 4.329 -8.025 -10.732 1.00 94.38 80 TRP A N 1
ATOM 678 C CA . TRP A 1 80 ? 4.392 -7.727 -9.306 1.00 94.38 80 TRP A CA 1
ATOM 679 C C . TRP A 1 80 ? 5.583 -8.440 -8.652 1.00 94.38 80 TRP A C 1
ATOM 681 O O . TRP A 1 80 ? 5.993 -9.508 -9.117 1.00 94.38 80 TRP A O 1
ATOM 691 N N . PRO A 1 81 ? 6.115 -7.920 -7.530 1.00 92.12 81 PRO A N 1
ATOM 692 C CA . PRO A 1 81 ? 7.195 -8.576 -6.805 1.00 92.12 81 PRO A CA 1
ATOM 693 C C . PRO A 1 81 ? 6.797 -10.002 -6.409 1.00 92.12 81 PRO A C 1
ATOM 695 O O . PRO A 1 81 ? 5.692 -10.223 -5.908 1.00 92.12 81 PRO A O 1
ATOM 698 N N . ALA A 1 82 ? 7.690 -10.974 -6.605 1.00 85.62 82 ALA A N 1
ATOM 699 C CA 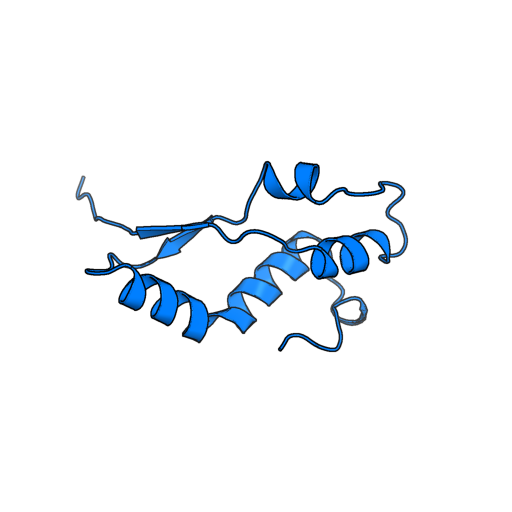. ALA A 1 82 ? 7.427 -12.366 -6.229 1.00 85.62 82 ALA A CA 1
ATOM 700 C C . ALA A 1 82 ? 7.450 -12.580 -4.705 1.00 85.62 82 ALA A C 1
ATOM 702 O O . ALA A 1 82 ? 6.700 -13.401 -4.188 1.00 85.62 82 ALA A O 1
ATOM 703 N N . LYS A 1 83 ? 8.298 -11.827 -3.991 1.00 84.31 83 LYS A N 1
ATOM 704 C CA . LYS A 1 83 ? 8.377 -11.823 -2.526 1.00 84.31 83 LYS A CA 1
ATOM 705 C C . LYS A 1 83 ? 7.691 -10.570 -1.984 1.00 84.31 83 LYS A C 1
ATOM 707 O O . LYS A 1 83 ? 8.021 -9.472 -2.432 1.00 84.31 83 LYS A O 1
ATOM 712 N N . ARG A 1 84 ? 6.745 -10.732 -1.055 1.00 78.94 84 ARG A N 1
ATOM 713 C CA . ARG A 1 84 ? 5.862 -9.648 -0.562 1.00 78.94 84 ARG A CA 1
ATOM 714 C C . ARG A 1 84 ? 5.806 -9.564 0.973 1.00 78.94 84 ARG A C 1
ATOM 716 O O . ARG A 1 84 ? 5.010 -8.806 1.517 1.00 78.94 84 ARG A O 1
ATOM 723 N N . ASP A 1 85 ? 6.668 -10.331 1.629 1.00 68.44 85 ASP A N 1
ATOM 724 C CA . ASP A 1 85 ? 6.735 -10.657 3.055 1.00 68.44 85 ASP A CA 1
ATOM 725 C C . ASP A 1 85 ? 8.090 -10.291 3.689 1.00 68.44 85 ASP A C 1
ATOM 727 O O . ASP A 1 85 ? 9.152 -10.478 3.037 1.00 68.44 85 ASP A O 1
#

pLDDT: mean 92.33, std 5.41, range [68.44, 96.44]

Sequence (85 aa):
MQSINRTAAIIRPRQPFVYWLNSLPDDDHDYTLEELSTDNLTFLIPEADSREGAMDYIRKKHNLIFEWELWGWVTVERWWPAKRD